Protein AF-A0A9Q0P9Z0-F1 (afdb_monomer)

Structure (mmCIF, N/CA/C/O backbone):
data_AF-A0A9Q0P9Z0-F1
#
_entry.id   AF-A0A9Q0P9Z0-F1
#
loop_
_atom_site.group_PDB
_atom_site.id
_atom_site.type_symbol
_atom_site.label_atom_id
_atom_site.label_alt_id
_atom_site.label_comp_id
_atom_site.label_asym_id
_atom_site.label_entity_id
_atom_site.label_seq_id
_atom_site.pdbx_PDB_ins_code
_atom_site.Cartn_x
_atom_site.Cartn_y
_atom_site.Cartn_z
_atom_site.occupancy
_atom_site.B_iso_or_equiv
_atom_site.auth_seq_id
_atom_site.auth_comp_id
_atom_site.auth_asym_id
_atom_site.auth_atom_id
_atom_site.pdbx_PDB_model_num
ATOM 1 N N . MET A 1 1 ? 16.610 -15.267 3.168 1.00 70.00 1 MET A N 1
ATOM 2 C CA . MET A 1 1 ? 15.357 -16.053 3.206 1.00 70.00 1 MET A CA 1
ATOM 3 C C . MET A 1 1 ? 15.612 -17.415 2.586 1.00 70.00 1 MET A C 1
ATOM 5 O O . MET A 1 1 ? 16.439 -17.470 1.680 1.00 70.00 1 MET A O 1
ATOM 9 N N . PRO A 1 2 ? 14.953 -18.483 3.061 1.00 84.12 2 PRO A N 1
ATOM 10 C CA . PRO A 1 2 ? 15.015 -19.795 2.422 1.00 84.12 2 PRO A CA 1
ATOM 11 C C . PRO A 1 2 ? 14.502 -19.726 0.971 1.00 84.12 2 PRO A C 1
ATOM 13 O O . PRO A 1 2 ? 13.556 -18.973 0.727 1.00 84.12 2 PRO A O 1
ATOM 16 N N . PRO A 1 3 ? 15.069 -20.494 0.022 1.00 81.75 3 PRO A N 1
ATOM 17 C CA . PRO A 1 3 ? 14.626 -20.494 -1.377 1.00 81.75 3 PRO A CA 1
ATOM 18 C C . PRO A 1 3 ? 13.129 -20.793 -1.549 1.00 81.75 3 PRO A C 1
ATOM 20 O O . PRO A 1 3 ? 12.453 -20.106 -2.307 1.00 81.75 3 PRO A O 1
ATOM 23 N N . GLU A 1 4 ? 12.595 -21.723 -0.751 1.00 86.06 4 GLU A N 1
ATOM 24 C CA . GLU A 1 4 ? 11.185 -22.146 -0.759 1.00 86.06 4 GLU A CA 1
ATOM 25 C C . GLU A 1 4 ? 10.189 -20.991 -0.563 1.00 86.06 4 GLU A C 1
ATOM 27 O O . GLU A 1 4 ? 9.046 -21.067 -1.016 1.00 86.06 4 GLU A O 1
ATOM 32 N N . PHE A 1 5 ? 10.607 -19.899 0.092 1.00 82.12 5 PHE A N 1
ATOM 33 C CA . PHE A 1 5 ? 9.773 -18.708 0.249 1.00 82.12 5 PHE A CA 1
ATOM 34 C C . PHE A 1 5 ? 9.379 -18.118 -1.110 1.00 82.12 5 PHE A C 1
ATOM 36 O O . PHE A 1 5 ? 8.229 -17.733 -1.304 1.00 82.12 5 PHE A O 1
ATOM 43 N N . PHE A 1 6 ? 10.314 -18.078 -2.061 1.00 79.81 6 PHE A N 1
ATOM 44 C CA . PHE A 1 6 ? 10.093 -17.490 -3.384 1.00 79.81 6 PHE A CA 1
ATOM 45 C C . PHE A 1 6 ? 9.333 -18.409 -4.346 1.00 79.81 6 PHE A C 1
ATOM 47 O O . PHE A 1 6 ? 9.039 -17.996 -5.465 1.00 79.81 6 PHE A O 1
ATOM 54 N N . GLU A 1 7 ? 8.992 -19.621 -3.911 1.00 82.94 7 GLU A N 1
ATOM 55 C CA . GLU A 1 7 ? 8.222 -20.598 -4.686 1.00 82.94 7 GLU A CA 1
ATOM 56 C C . GLU A 1 7 ? 6.814 -20.783 -4.107 1.00 82.94 7 GLU A C 1
ATOM 58 O O . GLU A 1 7 ? 5.814 -20.793 -4.829 1.00 82.94 7 GLU A O 1
ATOM 63 N N . ASN A 1 8 ? 6.717 -20.892 -2.781 1.00 88.38 8 ASN A N 1
ATOM 64 C CA . ASN A 1 8 ? 5.491 -21.329 -2.120 1.00 88.38 8 ASN A CA 1
ATOM 65 C C . ASN A 1 8 ? 4.650 -20.183 -1.554 1.00 88.38 8 ASN A C 1
ATOM 67 O O . ASN A 1 8 ? 3.446 -20.370 -1.350 1.00 88.38 8 ASN A O 1
ATOM 71 N N . ASN A 1 9 ? 5.239 -19.006 -1.314 1.00 92.81 9 ASN A N 1
ATOM 72 C CA . ASN A 1 9 ? 4.520 -17.893 -0.702 1.00 92.81 9 ASN A CA 1
ATOM 73 C C . ASN A 1 9 ? 3.426 -17.345 -1.632 1.00 92.81 9 ASN A C 1
ATOM 75 O O . ASN A 1 9 ? 3.644 -17.135 -2.822 1.00 92.81 9 ASN A O 1
ATOM 79 N N . ILE A 1 10 ? 2.252 -17.052 -1.076 1.00 94.69 10 ILE A N 1
ATOM 80 C CA . ILE A 1 10 ? 1.116 -16.482 -1.815 1.00 94.69 10 ILE A CA 1
ATOM 81 C C . ILE A 1 10 ? 1.450 -15.147 -2.510 1.00 94.69 10 ILE A C 1
ATOM 83 O O . ILE A 1 10 ? 0.868 -14.836 -3.542 1.00 94.69 10 ILE A O 1
ATOM 87 N N . ARG A 1 11 ? 2.430 -14.394 -1.992 1.00 94.62 11 ARG A N 1
ATOM 88 C CA . ARG A 1 11 ? 2.877 -13.087 -2.509 1.00 94.62 11 ARG A CA 1
ATOM 89 C C . ARG A 1 11 ? 3.722 -13.182 -3.774 1.00 94.62 11 ARG A C 1
ATOM 91 O O . ARG A 1 11 ? 4.025 -12.159 -4.372 1.00 94.62 11 ARG A O 1
ATOM 98 N N . VAL A 1 12 ? 4.156 -14.378 -4.172 1.00 92.56 12 VAL A N 1
ATOM 99 C CA . VAL A 1 12 ? 4.925 -14.583 -5.413 1.00 92.56 12 VAL A CA 1
ATOM 100 C C . VAL A 1 12 ? 4.082 -15.206 -6.529 1.00 92.56 12 VAL A C 1
ATOM 102 O O . VAL A 1 12 ? 4.619 -15.545 -7.585 1.00 92.56 12 VAL A O 1
ATOM 105 N N . LYS A 1 13 ? 2.767 -15.347 -6.306 1.00 92.00 13 LYS A N 1
ATOM 106 C CA . LYS A 1 13 ? 1.813 -16.021 -7.195 1.00 92.00 13 LYS A CA 1
ATOM 107 C C . LYS A 1 13 ? 0.818 -15.027 -7.790 1.00 92.00 13 LYS A C 1
ATOM 109 O O . LYS A 1 13 ? 0.285 -14.170 -7.092 1.00 92.00 13 LYS A O 1
ATOM 114 N N . GLN A 1 14 ? 0.568 -15.150 -9.090 1.00 90.50 14 GLN A N 1
ATOM 115 C CA . GLN A 1 14 ? -0.277 -14.217 -9.846 1.00 90.50 14 GLN A CA 1
ATOM 116 C C . GLN A 1 14 ? -1.778 -14.385 -9.578 1.00 90.50 14 GLN A C 1
ATOM 118 O O . GLN A 1 14 ? -2.543 -13.446 -9.765 1.00 90.50 14 GLN A O 1
ATOM 123 N N . ASP A 1 15 ? -2.200 -15.563 -9.139 1.00 92.19 15 ASP A N 1
ATOM 124 C CA . ASP A 1 15 ? -3.586 -15.921 -8.837 1.00 92.19 15 ASP A CA 1
ATOM 125 C C . ASP A 1 15 ? -3.948 -15.762 -7.347 1.00 92.19 15 ASP A C 1
ATOM 127 O O . ASP A 1 15 ? -5.052 -16.120 -6.941 1.00 92.19 15 ASP A O 1
ATOM 131 N N . MET A 1 16 ? -3.031 -15.223 -6.534 1.00 93.19 16 MET A N 1
ATOM 132 C CA . MET A 1 16 ? -3.215 -14.986 -5.097 1.00 93.19 16 MET A CA 1
ATOM 133 C C . MET A 1 16 ? -2.927 -13.513 -4.750 1.00 93.19 16 MET A C 1
ATOM 135 O O . MET A 1 16 ? -3.568 -12.614 -5.295 1.00 93.19 16 MET A O 1
ATOM 139 N N . ASP A 1 17 ? -1.943 -13.236 -3.888 1.00 91.50 17 ASP A N 1
ATOM 140 C CA . ASP A 1 17 ? -1.574 -11.881 -3.460 1.00 91.50 17 ASP A CA 1
ATOM 141 C C . ASP A 1 17 ? -0.636 -11.232 -4.494 1.00 91.50 17 ASP A C 1
ATOM 143 O O . ASP A 1 17 ? 0.537 -10.942 -4.246 1.00 91.50 17 ASP A O 1
ATOM 147 N N . ALA A 1 18 ? -1.169 -11.009 -5.696 1.00 92.81 18 ALA A N 1
ATOM 148 C CA . ALA A 1 18 ? -0.394 -10.709 -6.900 1.00 92.81 18 ALA A CA 1
ATOM 149 C C . ALA A 1 18 ? 0.312 -9.339 -6.913 1.00 92.81 18 ALA A C 1
ATOM 151 O O . ALA A 1 18 ? 1.118 -9.062 -7.804 1.00 92.81 18 ALA A O 1
ATOM 152 N N . LEU A 1 19 ? 0.033 -8.464 -5.940 1.00 95.12 19 LEU A N 1
ATOM 153 C CA . LEU A 1 19 ? 0.760 -7.198 -5.784 1.00 95.12 19 LEU A CA 1
ATOM 154 C C . LEU A 1 19 ? 2.190 -7.399 -5.254 1.00 95.12 19 LEU A C 1
ATOM 156 O O . LEU A 1 19 ? 2.991 -6.463 -5.307 1.00 95.12 19 LEU A O 1
ATOM 160 N N . GLY A 1 20 ? 2.525 -8.595 -4.761 1.00 94.88 20 GLY A N 1
ATOM 161 C CA . GLY A 1 20 ? 3.858 -8.925 -4.271 1.00 94.88 20 GLY A CA 1
ATOM 162 C C . GLY A 1 20 ? 4.356 -7.944 -3.216 1.00 94.88 20 GLY A C 1
ATOM 163 O O . GLY A 1 20 ? 3.616 -7.548 -2.314 1.00 94.88 20 GLY A O 1
ATOM 164 N N . VAL A 1 21 ? 5.612 -7.510 -3.345 1.00 95.56 21 VAL A N 1
ATOM 165 C CA . VAL A 1 21 ? 6.240 -6.596 -2.376 1.00 95.56 21 VAL A CA 1
ATOM 166 C C . VAL A 1 21 ? 5.485 -5.274 -2.225 1.00 95.56 21 VAL A C 1
ATOM 168 O O . VAL A 1 21 ? 5.540 -4.657 -1.165 1.00 95.56 21 VAL A O 1
ATOM 171 N N . LEU A 1 22 ? 4.781 -4.832 -3.271 1.00 95.69 22 LEU A N 1
ATOM 172 C CA . LEU A 1 22 ? 4.093 -3.549 -3.283 1.00 95.69 22 LEU A CA 1
ATOM 173 C C . LEU A 1 22 ? 2.848 -3.570 -2.386 1.00 95.69 22 LEU A C 1
ATOM 175 O O . LEU A 1 22 ? 2.623 -2.618 -1.643 1.00 95.69 22 LEU A O 1
ATOM 179 N N . GLY A 1 23 ? 2.076 -4.658 -2.433 1.00 94.88 23 GLY A N 1
ATOM 180 C CA . GLY A 1 23 ? 0.894 -4.845 -1.587 1.00 94.88 23 GLY A CA 1
ATOM 181 C C . GLY A 1 23 ? 1.222 -5.280 -0.158 1.00 94.88 23 GLY A C 1
ATOM 182 O O . GLY A 1 23 ? 0.437 -5.017 0.743 1.00 94.88 23 GLY A O 1
ATOM 183 N N . ASP A 1 24 ? 2.378 -5.911 0.054 1.00 94.69 24 ASP A N 1
ATOM 184 C CA . ASP A 1 24 ? 2.799 -6.399 1.369 1.00 94.69 24 ASP A CA 1
ATOM 185 C C . ASP A 1 24 ? 3.617 -5.346 2.134 1.00 94.69 24 ASP A C 1
ATOM 187 O O . ASP A 1 24 ? 3.116 -4.708 3.053 1.00 94.69 24 ASP A O 1
ATOM 191 N N . LEU A 1 25 ? 4.867 -5.097 1.730 1.00 96.38 25 LEU A N 1
ATOM 192 C CA . LEU A 1 25 ? 5.754 -4.147 2.415 1.00 96.38 25 LEU A CA 1
ATOM 193 C C . LEU A 1 25 ? 5.508 -2.700 1.974 1.00 96.38 25 LEU A C 1
ATOM 195 O O . LEU A 1 25 ? 5.509 -1.782 2.797 1.00 96.38 25 LEU A O 1
ATOM 199 N N . GLY A 1 26 ? 5.269 -2.493 0.677 1.00 97.00 26 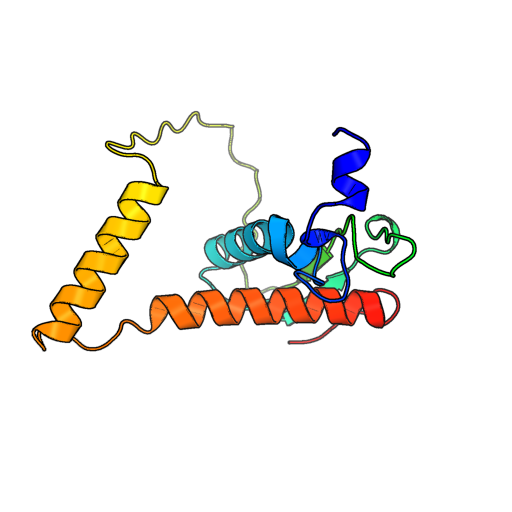GLY A N 1
ATOM 200 C CA . GLY A 1 26 ? 5.033 -1.174 0.095 1.00 97.00 26 GLY A CA 1
ATOM 201 C C . GLY A 1 26 ? 3.820 -0.470 0.701 1.00 97.00 26 GLY A C 1
ATOM 202 O O . GLY A 1 26 ? 3.874 0.739 0.917 1.00 97.00 26 GLY A O 1
ATOM 203 N N . TRP A 1 27 ? 2.780 -1.223 1.069 1.00 98.12 27 TRP A N 1
ATOM 204 C CA . TRP A 1 27 ? 1.590 -0.707 1.747 1.00 98.12 27 TRP A CA 1
ATOM 205 C C . TRP A 1 27 ? 1.929 0.063 3.027 1.00 98.12 27 TRP A C 1
ATOM 207 O O . TRP A 1 27 ? 1.428 1.168 3.242 1.00 98.12 27 TRP A O 1
ATOM 217 N N . TYR A 1 28 ? 2.828 -0.476 3.856 1.00 97.62 28 TYR A N 1
ATOM 218 C CA . TYR A 1 28 ? 3.262 0.174 5.094 1.00 97.62 28 TYR A CA 1
ATOM 219 C C . TYR A 1 28 ? 4.139 1.396 4.826 1.00 97.62 28 TYR A C 1
ATOM 221 O O . TYR A 1 28 ? 3.959 2.424 5.477 1.00 97.62 28 TYR A O 1
ATOM 229 N N . CYS A 1 29 ? 5.049 1.323 3.848 1.00 97.44 29 CYS A N 1
ATOM 230 C CA . CYS A 1 29 ? 5.864 2.473 3.450 1.00 97.44 29 CYS A CA 1
ATOM 231 C C . CYS A 1 29 ? 4.986 3.637 2.965 1.00 97.44 29 CYS A C 1
ATOM 233 O O . CYS A 1 29 ? 5.157 4.769 3.414 1.00 97.44 29 CYS A O 1
ATOM 235 N N . VAL A 1 30 ? 4.014 3.354 2.094 1.00 98.06 30 VAL A N 1
ATOM 236 C CA . VAL A 1 30 ? 3.044 4.342 1.604 1.00 98.06 30 VAL A CA 1
ATOM 237 C C . VAL A 1 30 ? 2.193 4.876 2.754 1.00 98.06 30 VAL A C 1
ATOM 239 O O . VAL A 1 30 ? 2.054 6.089 2.891 1.00 98.06 30 VAL A O 1
ATOM 242 N N . GLY A 1 31 ? 1.673 3.997 3.615 1.00 97.69 31 GLY A N 1
ATOM 243 C CA . GLY A 1 31 ? 0.878 4.386 4.778 1.00 97.69 31 GLY A CA 1
ATOM 244 C C . GLY A 1 31 ? 1.630 5.318 5.731 1.00 97.69 31 GLY A C 1
ATOM 245 O O . GLY A 1 31 ? 1.064 6.310 6.183 1.00 97.69 31 GLY A O 1
ATOM 246 N N . ALA A 1 32 ? 2.915 5.058 5.987 1.00 96.31 32 ALA A N 1
ATOM 247 C CA . ALA A 1 32 ? 3.759 5.912 6.822 1.00 96.31 32 ALA A CA 1
ATOM 248 C C . ALA A 1 32 ? 4.014 7.289 6.186 1.00 96.31 32 ALA A C 1
ATOM 250 O O . ALA A 1 32 ? 3.946 8.304 6.881 1.00 96.31 32 ALA A O 1
ATOM 251 N N . VAL A 1 33 ? 4.260 7.345 4.870 1.00 95.19 33 VAL A N 1
ATOM 252 C CA . VAL A 1 33 ? 4.412 8.619 4.144 1.00 95.19 33 VAL A CA 1
ATOM 253 C C . VAL A 1 33 ? 3.116 9.424 4.181 1.00 95.19 33 VAL A C 1
ATOM 255 O O . VAL A 1 33 ? 3.153 10.613 4.491 1.00 95.19 33 VAL A O 1
ATOM 258 N N . LEU A 1 34 ? 1.973 8.785 3.919 1.00 95.94 34 LEU A N 1
ATOM 259 C CA . LEU A 1 34 ? 0.666 9.434 4.006 1.00 95.94 34 LEU A CA 1
ATOM 260 C C . LEU A 1 34 ? 0.400 9.931 5.428 1.00 95.94 34 LEU A C 1
ATOM 262 O O . LEU A 1 34 ? 0.011 11.079 5.594 1.00 95.94 34 LEU A O 1
ATOM 266 N N . TRP A 1 35 ? 0.674 9.129 6.459 1.00 95.69 35 TRP A N 1
ATOM 267 C CA . TRP A 1 35 ? 0.544 9.559 7.853 1.00 95.69 35 TRP A CA 1
ATOM 268 C C . TRP A 1 35 ? 1.390 10.805 8.157 1.00 95.69 35 TRP A C 1
ATOM 270 O O . TRP A 1 35 ? 0.871 11.769 8.717 1.00 95.69 35 TRP A O 1
ATOM 280 N N . ALA A 1 36 ? 2.651 10.838 7.712 1.00 92.25 36 ALA A N 1
ATOM 281 C CA . ALA A 1 36 ? 3.535 11.997 7.869 1.00 92.25 36 ALA A CA 1
ATOM 282 C C . ALA A 1 36 ? 3.064 13.240 7.084 1.00 92.25 36 ALA A C 1
ATOM 284 O O . ALA A 1 36 ? 3.427 14.366 7.423 1.00 92.25 36 ALA A O 1
ATOM 285 N N . LYS A 1 37 ? 2.247 13.043 6.045 1.00 92.31 37 LYS A N 1
ATOM 286 C CA . LYS A 1 37 ? 1.638 14.086 5.209 1.00 92.31 37 LYS A CA 1
ATOM 287 C C . LYS A 1 37 ? 0.158 14.315 5.529 1.00 92.31 37 LYS A C 1
ATOM 289 O O . LYS A 1 37 ? -0.597 14.723 4.658 1.00 92.31 37 LYS A O 1
ATOM 294 N N . ASN A 1 38 ? -0.284 14.046 6.762 1.00 92.94 38 ASN A N 1
ATOM 295 C CA . ASN A 1 38 ? -1.679 14.239 7.192 1.00 92.94 38 ASN A CA 1
ATOM 296 C C . ASN A 1 38 ? -2.725 13.552 6.288 1.00 92.94 38 ASN A C 1
ATOM 298 O O . ASN A 1 38 ? -3.864 13.999 6.176 1.00 92.94 38 ASN A O 1
ATOM 302 N N . TYR A 1 39 ? -2.352 12.438 5.661 1.00 95.31 39 TYR A N 1
ATOM 303 C CA . TYR A 1 39 ? -3.140 11.698 4.678 1.00 95.31 39 TYR A CA 1
ATOM 304 C C . TYR A 1 39 ? -3.562 12.533 3.456 1.00 95.31 39 TYR A C 1
ATOM 306 O O . TYR A 1 39 ? -4.604 12.263 2.849 1.00 95.31 39 TYR A O 1
ATOM 314 N N . GLU A 1 40 ? -2.773 13.539 3.083 1.00 94.69 40 GLU A N 1
ATOM 315 C CA . GLU A 1 40 ? -2.850 14.193 1.776 1.00 94.69 40 GLU A CA 1
ATOM 316 C C . GLU A 1 40 ? -2.247 13.265 0.710 1.00 94.69 40 GLU A C 1
ATOM 318 O O . GLU A 1 40 ? -1.276 12.556 0.973 1.00 94.69 40 GLU A O 1
ATOM 323 N N . LEU A 1 41 ? -2.848 13.220 -0.482 1.00 96.75 41 LEU A N 1
ATOM 324 C CA . LEU A 1 41 ? -2.317 12.424 -1.592 1.00 96.75 41 LEU A 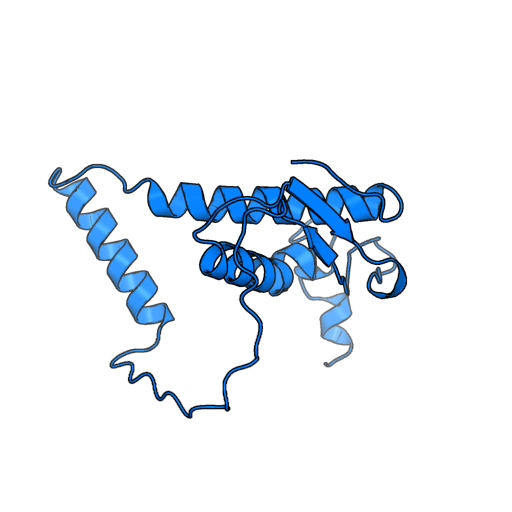CA 1
ATOM 325 C C . LEU A 1 41 ? -1.164 13.175 -2.275 1.00 96.75 41 LEU A C 1
ATOM 327 O O . LEU A 1 41 ? -1.228 14.400 -2.376 1.00 96.75 41 LEU A O 1
ATOM 331 N N . PRO A 1 42 ? -0.137 12.468 -2.782 1.00 96.44 42 PRO A N 1
ATOM 332 C CA . PRO A 1 42 ? 0.850 13.088 -3.656 1.00 96.44 42 PRO A CA 1
ATOM 333 C C . PRO A 1 42 ? 0.197 13.501 -4.978 1.00 96.44 42 PRO A C 1
ATOM 335 O O . PRO A 1 42 ? -0.755 12.870 -5.425 1.00 96.44 42 PRO A O 1
ATOM 338 N N . ASN A 1 43 ? 0.747 14.512 -5.644 1.00 95.44 43 ASN A N 1
ATOM 339 C CA . ASN A 1 43 ? 0.301 14.926 -6.974 1.00 95.44 43 ASN A CA 1
ATOM 340 C C . ASN A 1 43 ? 0.819 13.975 -8.061 1.00 95.44 43 ASN A C 1
ATOM 342 O O . ASN A 1 43 ? 0.140 13.709 -9.052 1.00 95.44 43 ASN A O 1
ATOM 346 N N . VAL A 1 44 ? 2.056 13.489 -7.895 1.00 96.88 44 VAL A N 1
ATOM 347 C CA . VAL A 1 44 ? 2.745 12.671 -8.900 1.00 96.88 44 VAL A CA 1
ATOM 348 C C . VAL A 1 44 ? 3.516 11.542 -8.239 1.00 96.88 44 VAL A C 1
ATOM 350 O O . VAL A 1 44 ? 4.297 11.760 -7.314 1.00 96.88 44 VAL A O 1
ATOM 353 N N . VAL A 1 45 ? 3.363 10.335 -8.769 1.00 97.94 45 VAL A N 1
ATOM 354 C CA . VAL A 1 45 ? 4.055 9.131 -8.310 1.00 97.94 45 VAL A CA 1
ATOM 355 C C . VAL A 1 45 ? 4.858 8.528 -9.457 1.00 97.94 45 VAL A C 1
ATOM 357 O O . VAL A 1 45 ? 4.366 8.439 -10.580 1.00 97.94 45 VAL A O 1
ATOM 360 N N . SER A 1 46 ? 6.085 8.080 -9.197 1.00 97.81 46 SER A N 1
ATOM 361 C CA . SER A 1 46 ? 6.868 7.315 -10.175 1.00 97.81 46 SER A CA 1
ATOM 362 C C . SER A 1 46 ? 7.673 6.204 -9.513 1.00 97.81 46 SER A C 1
ATOM 364 O O . SER A 1 46 ? 8.364 6.437 -8.521 1.00 97.81 46 SER A O 1
ATOM 366 N N . ALA A 1 47 ? 7.631 5.001 -10.080 1.00 98.00 47 ALA A N 1
ATOM 367 C CA . ALA A 1 47 ? 8.583 3.951 -9.744 1.00 98.00 47 ALA A CA 1
ATOM 368 C C . ALA A 1 47 ? 9.977 4.311 -10.281 1.00 98.00 47 ALA A C 1
ATOM 370 O O . ALA A 1 47 ? 10.113 5.070 -11.239 1.00 98.00 47 ALA A O 1
ATOM 371 N N . LEU A 1 48 ? 11.024 3.778 -9.657 1.00 96.69 48 LEU A N 1
ATOM 372 C CA . LEU A 1 48 ? 12.404 3.966 -10.091 1.00 96.69 48 LEU A CA 1
ATOM 373 C C . LEU A 1 48 ? 12.887 2.703 -10.814 1.00 96.69 48 LEU A C 1
ATOM 375 O O . LEU A 1 48 ? 12.900 1.643 -10.183 1.00 96.69 48 LEU A O 1
ATOM 379 N N . PRO A 1 49 ? 13.350 2.792 -12.078 1.00 93.25 49 PRO A N 1
ATOM 380 C CA . PRO A 1 49 ? 13.742 1.620 -12.864 1.00 93.25 49 PRO A CA 1
ATOM 381 C C . PRO A 1 49 ? 14.747 0.704 -12.157 1.00 93.25 49 PRO A C 1
ATOM 383 O O . PRO A 1 49 ? 14.576 -0.509 -12.141 1.00 93.25 49 PRO A O 1
ATOM 386 N N . ALA A 1 50 ? 15.759 1.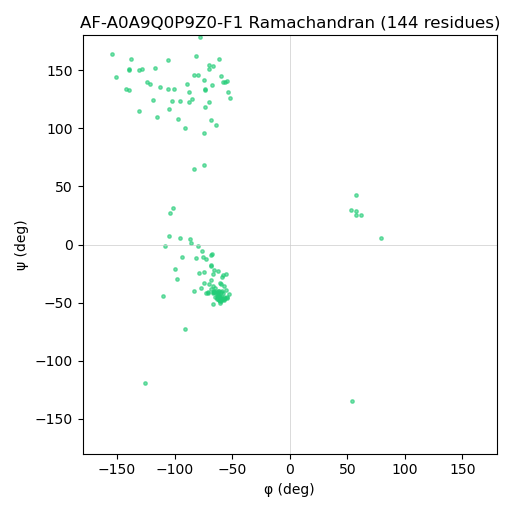286 -11.505 1.00 90.88 50 ALA A N 1
ATOM 387 C CA . ALA A 1 50 ? 16.798 0.535 -10.798 1.00 90.88 50 ALA A CA 1
ATOM 388 C C . ALA A 1 50 ? 16.291 -0.197 -9.539 1.00 90.88 50 ALA A C 1
ATOM 390 O O . ALA A 1 50 ? 16.967 -1.091 -9.041 1.00 90.88 50 ALA A O 1
ATOM 391 N N . GLY A 1 51 ? 15.124 0.186 -9.011 1.00 90.62 51 GLY A N 1
ATOM 392 C CA . GLY A 1 51 ? 14.532 -0.415 -7.816 1.00 90.62 51 GLY A CA 1
ATOM 393 C C . GLY A 1 51 ? 13.550 -1.549 -8.108 1.00 90.62 51 GLY A C 1
ATOM 394 O O . GLY A 1 51 ? 13.138 -2.236 -7.171 1.00 90.62 51 GLY A O 1
ATOM 395 N N . VAL A 1 52 ? 13.151 -1.750 -9.369 1.00 96.06 52 VAL A N 1
ATOM 396 C CA . VAL A 1 52 ? 12.120 -2.725 -9.744 1.00 96.06 52 VAL A CA 1
ATOM 397 C C . VAL A 1 52 ? 12.746 -4.048 -10.171 1.00 96.06 52 VAL A C 1
ATOM 399 O O . VAL A 1 52 ? 13.493 -4.112 -11.142 1.00 96.06 52 VAL A O 1
ATOM 402 N N . THR A 1 53 ? 12.357 -5.131 -9.501 1.00 95.94 53 THR A N 1
ATOM 403 C CA . THR A 1 53 ? 12.656 -6.502 -9.942 1.00 95.94 53 THR A CA 1
ATOM 404 C C . THR A 1 53 ? 11.385 -7.337 -9.989 1.00 95.94 53 THR A C 1
ATOM 406 O O . THR A 1 53 ? 10.435 -7.086 -9.242 1.00 95.94 53 THR A O 1
ATOM 409 N N . ARG A 1 54 ? 11.352 -8.328 -10.886 1.00 95.00 54 ARG A N 1
ATOM 410 C CA . ARG A 1 54 ? 10.212 -9.232 -11.066 1.00 95.00 54 ARG A CA 1
ATOM 411 C C . ARG A 1 54 ? 10.667 -10.689 -11.084 1.00 95.00 54 ARG A C 1
ATOM 413 O O . ARG A 1 54 ? 11.780 -10.977 -11.520 1.00 95.00 54 ARG A O 1
ATOM 420 N N . ASN A 1 55 ? 9.806 -11.599 -10.636 1.00 93.19 55 ASN A N 1
ATOM 421 C CA . ASN A 1 55 ? 9.994 -13.029 -10.886 1.00 93.19 55 ASN A CA 1
ATOM 422 C C . ASN A 1 55 ? 9.576 -13.403 -12.324 1.00 93.19 55 ASN A C 1
ATOM 424 O O . ASN A 1 55 ? 9.095 -12.563 -13.088 1.00 93.19 55 ASN A O 1
ATOM 428 N N . SER A 1 56 ? 9.730 -14.677 -12.694 1.00 92.25 56 SER A N 1
ATOM 429 C CA . SER A 1 56 ? 9.344 -15.197 -14.016 1.00 92.25 56 SER A CA 1
ATOM 430 C C . SER A 1 56 ? 7.842 -15.096 -14.316 1.00 92.25 56 SER A C 1
ATOM 432 O O . SER A 1 56 ? 7.465 -15.050 -15.483 1.00 92.25 56 SER A O 1
ATOM 434 N N . ALA A 1 57 ? 6.992 -15.013 -13.288 1.00 91.56 57 ALA A N 1
ATOM 435 C CA . ALA A 1 57 ? 5.551 -14.780 -13.408 1.00 91.56 57 ALA A CA 1
ATOM 436 C C . ALA A 1 57 ? 5.184 -13.281 -13.477 1.00 91.56 57 ALA A C 1
ATOM 438 O O . ALA A 1 57 ? 4.011 -12.921 -13.462 1.00 91.56 57 ALA A O 1
ATOM 439 N N . GLY A 1 58 ? 6.174 -12.382 -13.524 1.00 93.06 58 GLY A N 1
ATOM 440 C CA . GLY A 1 58 ? 5.962 -10.937 -13.599 1.00 93.06 58 GLY A CA 1
ATOM 441 C C . GLY A 1 58 ? 5.607 -10.263 -12.268 1.00 93.06 58 GLY A C 1
ATOM 442 O O . GLY A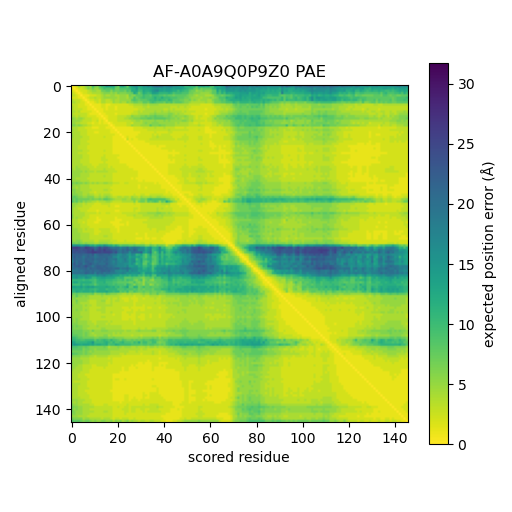 1 58 ? 5.358 -9.054 -12.261 1.00 93.06 58 GLY A O 1
ATOM 443 N N . ILE A 1 59 ? 5.622 -10.990 -11.147 1.00 95.62 59 ILE A N 1
ATOM 444 C CA . ILE A 1 59 ? 5.333 -10.455 -9.809 1.00 95.62 59 ILE A CA 1
ATOM 445 C C . ILE A 1 59 ? 6.495 -9.607 -9.313 1.00 95.62 59 ILE A C 1
ATOM 447 O O . ILE A 1 59 ? 7.649 -10.025 -9.391 1.00 95.62 59 ILE A O 1
ATOM 451 N N . VAL A 1 60 ? 6.185 -8.421 -8.789 1.00 95.50 60 VAL A N 1
ATOM 452 C CA . VAL A 1 60 ? 7.179 -7.457 -8.306 1.00 95.50 60 VAL A CA 1
ATOM 453 C C . VAL A 1 60 ? 7.771 -7.939 -6.977 1.00 95.50 60 VAL A C 1
ATOM 455 O O . VAL A 1 60 ? 7.055 -8.084 -5.984 1.00 95.50 60 VAL A O 1
ATOM 458 N N . LEU A 1 61 ? 9.086 -8.176 -6.959 1.00 94.75 61 LEU A N 1
ATOM 459 C CA . LEU A 1 61 ? 9.838 -8.647 -5.787 1.00 94.75 61 LEU A CA 1
ATOM 460 C C . LEU A 1 61 ? 10.540 -7.510 -5.036 1.00 94.75 61 LEU A C 1
ATOM 462 O O . LEU A 1 61 ? 10.715 -7.585 -3.822 1.00 94.75 61 LEU A O 1
ATOM 466 N N . SER A 1 62 ? 10.919 -6.444 -5.741 1.00 96.00 62 SER A N 1
ATOM 467 C CA . SER A 1 62 ? 11.429 -5.199 -5.161 1.00 96.00 62 SER A CA 1
ATOM 468 C C . SER A 1 62 ? 10.867 -4.005 -5.923 1.00 96.00 62 SER A C 1
ATOM 470 O O . SER A 1 62 ? 10.597 -4.107 -7.120 1.00 96.00 62 SER A O 1
ATOM 472 N N . CYS A 1 63 ? 10.698 -2.875 -5.240 1.00 96.44 63 CYS A N 1
ATOM 473 C CA . CYS A 1 63 ? 10.337 -1.603 -5.855 1.00 96.44 63 CYS A CA 1
ATOM 474 C C . CYS A 1 63 ? 10.897 -0.447 -5.021 1.00 96.44 63 CYS A C 1
ATOM 476 O O . CYS A 1 63 ? 10.894 -0.494 -3.791 1.00 96.44 63 CYS A O 1
ATOM 478 N N . THR A 1 64 ? 11.315 0.624 -5.687 1.00 97.62 64 THR A N 1
ATOM 479 C CA . THR A 1 64 ? 11.523 1.942 -5.075 1.00 97.62 64 THR A CA 1
ATOM 480 C C . THR A 1 64 ? 10.676 2.942 -5.847 1.00 97.62 64 THR A C 1
ATOM 482 O O . THR A 1 64 ? 10.586 2.837 -7.068 1.00 97.62 64 THR A O 1
ATOM 485 N N . ALA A 1 65 ? 10.033 3.882 -5.160 1.00 97.38 65 ALA A N 1
ATOM 486 C CA . ALA A 1 65 ? 9.170 4.878 -5.786 1.00 97.38 65 ALA A CA 1
ATOM 487 C C . ALA A 1 65 ? 9.358 6.257 -5.147 1.00 97.38 65 ALA A C 1
ATOM 489 O O . ALA A 1 65 ? 9.674 6.362 -3.962 1.00 97.38 65 ALA A O 1
ATOM 490 N N . CYS A 1 66 ? 9.125 7.301 -5.939 1.00 96.31 66 CYS A N 1
ATOM 491 C CA . CYS A 1 66 ? 9.065 8.688 -5.499 1.00 96.31 66 CYS A CA 1
ATOM 492 C C . CYS A 1 66 ? 7.610 9.159 -5.481 1.00 96.31 66 CYS A C 1
ATOM 494 O O . CYS A 1 66 ? 6.867 8.929 -6.437 1.00 96.31 66 CYS A O 1
ATOM 496 N N . LEU A 1 67 ? 7.221 9.831 -4.398 1.00 96.12 67 LEU A N 1
ATOM 497 C CA . LEU A 1 67 ? 5.917 10.467 -4.218 1.00 96.12 67 LEU 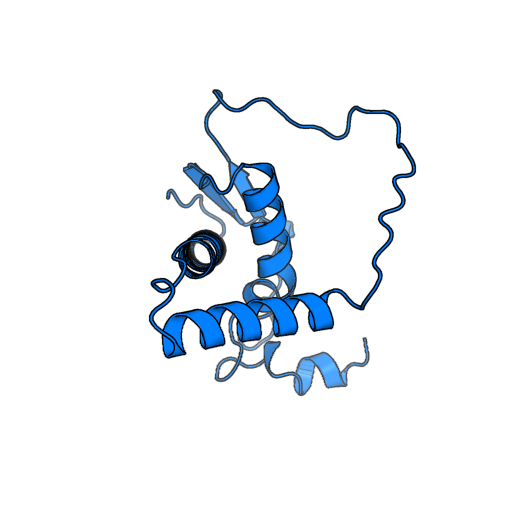A CA 1
ATOM 498 C C . LEU A 1 67 ? 6.170 11.972 -4.113 1.00 96.12 67 LEU A C 1
ATOM 500 O O . LEU A 1 67 ? 6.759 12.433 -3.135 1.00 96.12 67 LEU A O 1
ATOM 504 N N . ASN A 1 68 ? 5.764 12.723 -5.130 1.00 93.56 68 ASN A N 1
ATOM 505 C CA . ASN A 1 68 ? 5.979 14.162 -5.214 1.00 93.56 68 ASN A CA 1
ATOM 506 C C . ASN A 1 68 ? 4.705 14.903 -4.814 1.00 93.56 68 ASN A C 1
ATOM 508 O O . ASN A 1 68 ? 3.614 14.574 -5.282 1.00 93.56 68 ASN A O 1
ATOM 512 N N . TYR A 1 69 ? 4.883 15.916 -3.974 1.00 91.31 69 TYR A N 1
ATOM 513 C CA . TYR A 1 69 ? 3.849 16.845 -3.541 1.00 91.31 69 TYR A CA 1
ATOM 514 C C . TYR A 1 69 ? 4.234 18.255 -4.014 1.00 91.31 69 TYR A C 1
ATOM 516 O O . TYR A 1 69 ? 5.428 18.537 -4.155 1.00 91.31 69 TYR A O 1
ATOM 524 N N . ASP A 1 70 ? 3.260 19.132 -4.249 1.00 83.00 70 ASP A N 1
ATOM 525 C CA . ASP A 1 70 ? 3.510 20.514 -4.678 1.00 83.00 70 ASP A CA 1
ATOM 526 C C . ASP A 1 70 ? 4.322 21.330 -3.643 1.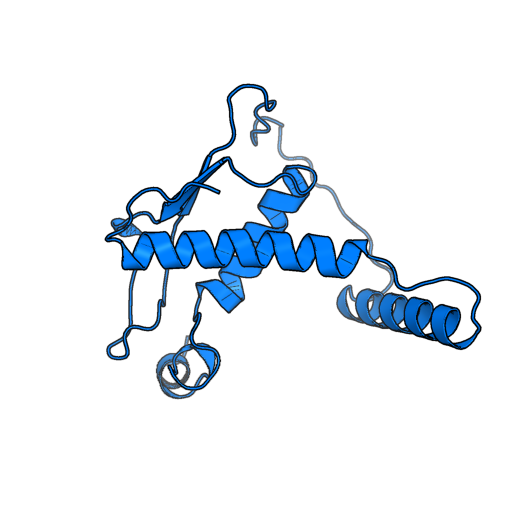00 83.00 70 ASP A C 1
ATOM 528 O O . ASP A 1 70 ? 4.433 20.985 -2.466 1.00 83.00 70 ASP A O 1
ATOM 532 N N . GLN A 1 71 ? 4.952 22.429 -4.073 1.00 63.94 71 GLN A N 1
ATOM 533 C CA . GLN A 1 71 ? 5.958 23.138 -3.261 1.00 63.94 71 GLN A CA 1
ATOM 534 C C . GLN A 1 71 ? 5.430 23.830 -1.989 1.00 63.94 71 GLN A C 1
ATOM 536 O O . GLN A 1 71 ? 6.238 24.270 -1.173 1.00 63.94 71 GLN A O 1
ATOM 541 N N . ASP A 1 72 ? 4.115 23.890 -1.774 1.00 62.22 72 ASP A N 1
ATOM 542 C CA . ASP A 1 72 ? 3.531 24.497 -0.570 1.00 62.22 72 ASP A CA 1
ATOM 543 C C . ASP A 1 72 ? 3.637 23.610 0.684 1.00 62.22 72 ASP A C 1
ATOM 545 O O . ASP A 1 72 ? 3.325 24.046 1.797 1.00 62.22 72 ASP A O 1
ATOM 549 N N . HIS A 1 73 ? 4.125 22.373 0.557 1.00 61.88 73 HIS A N 1
ATOM 550 C CA . HIS A 1 73 ? 4.332 21.517 1.720 1.00 61.88 73 HIS A CA 1
ATOM 551 C C . HIS A 1 73 ? 5.690 21.785 2.376 1.00 61.88 73 HIS A C 1
ATOM 553 O O . HIS A 1 73 ? 6.746 21.643 1.761 1.00 61.88 73 HIS A O 1
ATOM 559 N N . LYS A 1 74 ? 5.675 22.078 3.684 1.00 63.69 74 LYS A N 1
ATOM 560 C CA . LYS A 1 74 ? 6.896 22.147 4.500 1.00 63.69 74 LYS A CA 1
ATOM 561 C C . LYS A 1 74 ? 7.718 20.864 4.332 1.00 63.69 74 LYS A C 1
ATOM 563 O O . LYS A 1 74 ? 7.220 19.755 4.554 1.00 63.69 74 LYS A O 1
ATOM 568 N N . THR A 1 75 ? 8.990 21.022 3.977 1.00 63.75 75 THR A N 1
ATOM 569 C CA . THR A 1 75 ? 9.951 19.920 3.942 1.00 63.75 75 THR A CA 1
ATOM 570 C C . THR A 1 75 ? 10.222 19.447 5.365 1.00 63.75 75 THR A C 1
ATOM 572 O O . THR A 1 75 ? 10.903 20.113 6.140 1.00 63.75 75 THR A O 1
ATOM 575 N N . THR A 1 76 ? 9.692 18.281 5.713 1.00 63.34 76 THR A N 1
ATOM 576 C CA . THR A 1 76 ? 10.065 17.539 6.918 1.00 63.34 76 THR A CA 1
ATOM 577 C C . THR A 1 76 ? 11.194 16.586 6.545 1.00 63.34 76 THR A C 1
ATOM 579 O O . THR A 1 76 ? 10.960 15.560 5.909 1.00 63.34 76 THR A O 1
ATOM 582 N N . GLY A 1 77 ? 12.426 16.967 6.873 1.00 65.50 77 GLY A N 1
ATOM 583 C CA . GLY A 1 77 ? 13.610 16.122 6.726 1.00 65.50 77 GLY A CA 1
ATOM 584 C C . GLY A 1 77 ? 14.086 15.605 8.080 1.00 65.50 77 GLY A C 1
ATOM 585 O O . GLY A 1 77 ? 13.802 16.210 9.116 1.00 65.50 77 GLY A O 1
ATOM 586 N N . TRP A 1 78 ? 14.850 14.516 8.070 1.00 64.12 78 TRP A N 1
ATOM 587 C CA . TRP A 1 78 ? 15.578 14.030 9.244 1.00 64.12 78 TRP A CA 1
ATOM 588 C C . TRP A 1 78 ? 16.795 14.927 9.507 1.00 64.12 78 TRP A C 1
ATOM 590 O O . TRP A 1 78 ? 17.932 14.533 9.280 1.00 64.12 78 TRP A O 1
ATOM 600 N N . ASN A 1 79 ? 16.535 16.170 9.917 1.00 64.69 79 ASN A N 1
ATOM 601 C CA . ASN A 1 79 ? 17.562 17.176 10.207 1.00 64.69 79 ASN A CA 1
ATOM 602 C C . ASN A 1 79 ? 17.690 17.467 11.713 1.00 64.69 79 ASN A C 1
ATOM 604 O O . ASN A 1 79 ? 18.503 18.300 12.101 1.00 64.69 79 ASN A O 1
ATOM 608 N N . ALA A 1 80 ? 16.870 16.825 12.549 1.00 69.75 80 ALA A N 1
ATOM 609 C CA . ALA A 1 80 ? 16.976 16.908 14.001 1.00 69.75 80 ALA A CA 1
ATOM 610 C C . ALA A 1 80 ? 18.023 15.909 14.508 1.00 69.75 80 ALA A C 1
ATOM 612 O O . ALA A 1 80 ? 18.168 14.823 13.940 1.00 69.75 80 ALA A O 1
ATOM 613 N N . GLU A 1 81 ? 18.739 16.265 15.577 1.00 78.25 81 GLU A N 1
ATOM 614 C CA . GLU A 1 81 ? 19.588 15.308 16.285 1.00 78.25 81 GLU A CA 1
ATOM 615 C C . GLU A 1 81 ? 18.749 14.105 16.730 1.00 78.25 81 GLU A C 1
ATOM 617 O O . GLU A 1 81 ? 17.593 14.246 17.133 1.00 78.25 81 GLU A O 1
ATOM 622 N N . THR A 1 82 ? 19.311 12.903 16.609 1.00 75.50 82 THR A N 1
ATOM 623 C CA . THR A 1 82 ? 18.600 11.667 16.938 1.00 75.50 82 THR A CA 1
ATOM 624 C C . THR A 1 82 ? 18.260 11.636 18.427 1.00 75.50 82 THR A C 1
ATOM 626 O O . THR A 1 82 ? 19.108 11.323 19.262 1.00 75.50 82 THR A O 1
ATOM 629 N N . GLU A 1 83 ? 17.003 11.904 18.765 1.00 83.50 83 GLU A N 1
ATOM 630 C CA . GLU A 1 83 ? 16.488 11.730 20.118 1.00 83.50 83 GLU A CA 1
ATOM 631 C C . GLU A 1 83 ? 15.975 10.300 20.313 1.00 83.50 83 GLU A C 1
ATOM 633 O O . GLU A 1 83 ? 15.197 9.768 19.516 1.00 83.50 83 GLU A O 1
ATOM 638 N N . LYS A 1 84 ? 16.395 9.653 21.407 1.00 86.62 84 LYS A N 1
ATOM 639 C CA . LYS A 1 84 ? 15.839 8.356 21.796 1.00 86.62 84 LYS A CA 1
ATOM 640 C C . LYS A 1 84 ? 14.446 8.568 22.384 1.00 86.62 84 LYS A C 1
ATOM 642 O O . LYS A 1 84 ? 14.304 8.817 23.579 1.00 86.62 84 LYS A O 1
ATOM 647 N N . VAL A 1 85 ? 13.424 8.402 21.555 1.00 86.62 85 VAL A N 1
ATOM 648 C CA . VAL A 1 85 ? 12.031 8.347 22.007 1.00 86.62 85 VAL A CA 1
ATOM 649 C C . VAL A 1 85 ? 11.688 6.906 22.381 1.00 86.62 85 VAL A C 1
ATOM 651 O O . VAL A 1 85 ? 11.828 5.993 21.568 1.00 86.62 85 VAL A O 1
ATOM 654 N N . VAL A 1 86 ? 11.247 6.689 23.621 1.00 88.44 86 VAL A N 1
ATOM 655 C CA . VAL A 1 86 ? 10.703 5.401 24.071 1.00 88.44 86 VAL A CA 1
ATOM 656 C C . VAL A 1 86 ? 9.193 5.544 24.160 1.00 88.44 86 VAL A C 1
ATOM 658 O O . VAL A 1 86 ? 8.691 6.340 24.949 1.00 88.44 86 VAL A O 1
ATOM 661 N N . VAL A 1 87 ? 8.478 4.779 23.340 1.00 86.12 87 VAL A N 1
ATOM 662 C CA . VAL A 1 87 ? 7.017 4.691 23.392 1.00 86.12 87 VAL A CA 1
ATOM 663 C C . VAL A 1 87 ? 6.668 3.453 24.207 1.00 86.12 87 VAL A C 1
ATOM 665 O O . VAL A 1 87 ? 6.892 2.333 23.752 1.00 86.12 87 VAL A O 1
ATOM 668 N N . ASP A 1 88 ? 6.174 3.659 25.427 1.00 89.19 88 ASP A N 1
ATOM 669 C CA . ASP A 1 88 ? 5.667 2.567 26.257 1.00 89.19 88 ASP A CA 1
ATOM 670 C C . ASP A 1 88 ? 4.315 2.090 25.719 1.00 89.19 88 ASP A C 1
ATOM 672 O O . ASP A 1 88 ? 3.447 2.905 25.394 1.00 89.19 88 ASP A O 1
ATOM 676 N N . ASN A 1 89 ? 4.139 0.774 25.610 1.00 87.25 89 ASN A N 1
ATOM 677 C CA . ASN A 1 89 ? 2.897 0.185 25.133 1.00 87.25 89 ASN A CA 1
ATOM 678 C C . ASN A 1 89 ? 2.451 -0.918 26.092 1.00 87.25 89 ASN A C 1
ATOM 680 O O . ASN A 1 89 ? 3.115 -1.943 26.233 1.00 87.25 89 ASN A O 1
ATOM 684 N N . GLN A 1 90 ? 1.311 -0.702 26.750 1.00 91.56 90 GLN A N 1
ATOM 685 C CA . GLN A 1 90 ? 0.811 -1.593 27.803 1.00 91.56 90 GLN A CA 1
ATOM 686 C C . GLN A 1 90 ? 0.406 -2.975 27.271 1.00 91.56 90 GLN A C 1
ATOM 688 O O . GLN A 1 90 ? 0.406 -3.952 28.018 1.00 91.56 90 GLN A O 1
ATOM 693 N N . ILE A 1 91 ? 0.046 -3.055 25.987 1.00 94.31 91 ILE A N 1
ATOM 694 C CA . ILE A 1 91 ? -0.317 -4.289 25.288 1.00 94.31 91 ILE A CA 1
ATOM 695 C C . ILE A 1 91 ? 0.312 -4.304 23.890 1.00 94.31 91 ILE A C 1
ATOM 697 O O . ILE A 1 91 ? 0.626 -3.239 23.364 1.00 94.31 91 ILE A O 1
ATOM 701 N N . PRO A 1 92 ? 0.466 -5.472 23.240 1.00 95.44 92 PRO A N 1
ATOM 702 C CA . PRO A 1 92 ? 0.905 -5.525 21.848 1.00 95.44 92 PRO A CA 1
ATOM 703 C C . PRO A 1 92 ? 0.011 -4.672 20.935 1.00 95.44 92 PRO A C 1
ATOM 705 O O . PRO A 1 92 ? -1.211 -4.629 21.099 1.00 95.44 92 PRO A O 1
ATOM 708 N N . GLN A 1 93 ? 0.613 -3.984 19.966 1.00 93.81 93 GLN A N 1
ATOM 709 C CA . GLN A 1 93 ? -0.079 -3.037 19.080 1.00 93.81 93 GLN A CA 1
ATOM 710 C C . GLN A 1 93 ? -1.254 -3.675 18.316 1.00 93.81 93 GLN A C 1
ATOM 712 O O . GLN A 1 93 ? -2.302 -3.060 18.133 1.00 93.81 93 GLN A O 1
ATOM 717 N N . GLU A 1 94 ? -1.115 -4.936 17.917 1.00 95.19 94 GLU A N 1
ATOM 718 C CA . GLU A 1 94 ? -2.137 -5.719 17.233 1.00 95.19 94 GLU A CA 1
ATOM 719 C C . GLU A 1 94 ? -3.301 -6.082 18.161 1.00 95.19 94 GLU A C 1
ATOM 721 O O . GLU A 1 94 ? -4.455 -6.091 17.730 1.00 95.19 94 GLU A O 1
ATOM 726 N N . ALA A 1 95 ? -3.028 -6.305 19.451 1.00 96.62 95 ALA A N 1
ATOM 727 C CA . ALA A 1 95 ? -4.076 -6.515 20.442 1.00 96.62 95 ALA A CA 1
ATOM 728 C C . ALA A 1 95 ? -4.896 -5.231 20.627 1.00 96.62 95 ALA A C 1
ATOM 730 O O . ALA A 1 95 ? -6.125 -5.290 20.661 1.00 96.62 95 ALA A O 1
ATOM 731 N N . PHE A 1 96 ? -4.234 -4.069 20.662 1.00 95.44 96 PHE A N 1
ATOM 732 C CA . PHE A 1 96 ? -4.912 -2.771 20.708 1.00 95.44 96 PHE A CA 1
ATOM 733 C C . PHE A 1 96 ? -5.762 -2.514 19.455 1.00 95.44 96 PHE A C 1
ATOM 735 O O . PHE A 1 96 ? -6.914 -2.098 19.565 1.00 95.44 96 PHE 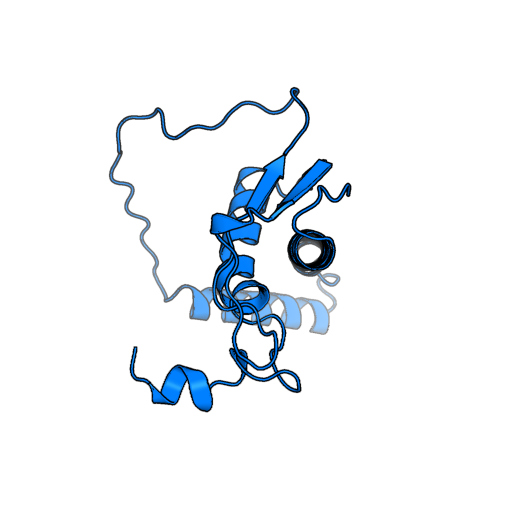A O 1
ATOM 742 N N . MET A 1 97 ? -5.245 -2.842 18.266 1.00 96.44 97 MET A N 1
ATOM 743 C CA . MET A 1 97 ? -5.990 -2.741 17.005 1.00 96.44 97 MET A CA 1
ATOM 744 C C . MET A 1 97 ? -7.300 -3.548 17.044 1.00 96.44 97 MET A C 1
ATOM 746 O O . MET A 1 97 ? -8.356 -3.039 16.666 1.00 96.44 97 MET A O 1
ATOM 750 N N . VAL A 1 98 ? -7.255 -4.796 17.527 1.00 97.50 98 VAL A N 1
ATOM 751 C CA . VAL A 1 98 ? -8.450 -5.652 17.637 1.00 97.50 98 VAL A CA 1
ATOM 752 C C . VAL A 1 98 ? -9.424 -5.127 18.695 1.00 97.50 98 VAL A C 1
ATOM 754 O O . VAL A 1 98 ? -10.637 -5.166 18.478 1.00 97.50 98 VAL A O 1
ATOM 757 N N . GLN A 1 99 ? -8.923 -4.606 19.820 1.00 97.31 99 GLN A N 1
ATOM 758 C CA . GLN A 1 99 ? -9.765 -3.990 20.849 1.00 97.31 99 GLN A CA 1
ATOM 759 C C . GLN A 1 99 ? -10.526 -2.774 20.312 1.00 97.31 99 GLN A C 1
ATOM 761 O O . GLN A 1 99 ? -11.732 -2.664 20.540 1.00 97.31 99 GLN A O 1
ATOM 766 N N . GLU A 1 100 ? -9.861 -1.899 19.556 1.00 96.31 100 GLU A N 1
ATOM 767 C CA . GLU A 1 100 ? -10.509 -0.725 18.971 1.00 96.31 100 GLU A CA 1
ATOM 768 C C . GLU A 1 100 ? -11.561 -1.120 17.925 1.00 96.31 100 GLU A C 1
ATOM 770 O O . GLU A 1 100 ? -12.679 -0.598 17.941 1.00 96.31 100 GLU A O 1
ATOM 775 N N . LEU A 1 101 ? -11.270 -2.119 17.083 1.00 96.88 101 LEU A N 1
ATOM 776 C CA . LEU A 1 101 ? -12.258 -2.677 16.156 1.00 96.88 101 LEU A CA 1
ATOM 777 C C . LEU A 1 101 ? -13.495 -3.213 16.896 1.00 96.88 101 LEU A C 1
ATOM 779 O O . LEU A 1 101 ? -14.629 -2.921 16.509 1.00 96.88 101 LEU A O 1
ATOM 783 N N . ALA A 1 102 ? -13.292 -3.979 17.972 1.00 97.25 102 ALA A N 1
ATOM 784 C CA . ALA A 1 102 ? -14.382 -4.531 18.772 1.00 97.25 102 ALA A CA 1
ATOM 785 C C . ALA A 1 102 ? -15.227 -3.427 19.429 1.00 97.25 102 ALA A C 1
ATOM 787 O O . ALA A 1 102 ? -16.459 -3.507 19.419 1.00 97.25 102 ALA A O 1
ATOM 788 N N . ARG A 1 103 ? -14.581 -2.372 19.945 1.00 97.06 103 ARG A N 1
ATOM 789 C CA . ARG A 1 103 ? -15.248 -1.197 20.524 1.00 97.06 103 ARG A CA 1
ATOM 790 C C . ARG A 1 103 ? -16.135 -0.496 19.492 1.00 97.06 103 ARG A C 1
ATOM 792 O O . ARG A 1 103 ? -17.301 -0.220 19.778 1.00 97.06 103 ARG A O 1
ATOM 799 N N . LEU A 1 104 ? -15.612 -0.252 18.287 1.00 95.88 104 LEU A N 1
ATOM 800 C CA . LEU A 1 104 ? -16.362 0.370 17.191 1.00 95.88 104 LEU A CA 1
ATOM 801 C C . LEU A 1 104 ? -17.565 -0.487 16.774 1.00 95.88 104 LEU A C 1
ATOM 803 O O . LEU A 1 104 ? -18.687 0.015 16.685 1.00 95.88 104 LEU A O 1
ATOM 807 N N . ALA A 1 105 ? -17.361 -1.792 16.580 1.00 96.31 105 ALA A N 1
ATOM 808 C CA . ALA A 1 105 ? -18.431 -2.718 16.211 1.00 96.31 105 ALA A CA 1
ATOM 809 C C . ALA A 1 105 ? -19.537 -2.783 17.277 1.00 96.31 105 ALA A C 1
ATOM 811 O O . ALA A 1 105 ? -20.727 -2.822 16.947 1.00 96.31 105 ALA A O 1
ATOM 812 N N . GLN A 1 106 ? -19.163 -2.762 18.559 1.00 97.56 106 GLN A N 1
ATOM 813 C CA . GLN A 1 106 ? -20.123 -2.773 19.656 1.00 97.56 106 GLN A CA 1
ATOM 814 C C . GLN A 1 106 ? -20.978 -1.502 19.684 1.00 97.56 106 GLN A C 1
ATOM 816 O O . GLN A 1 106 ? -22.196 -1.612 19.833 1.00 97.56 106 GLN A O 1
ATOM 821 N N . GLY A 1 107 ? -20.381 -0.320 19.517 1.00 96.88 107 GLY A N 1
ATOM 822 C CA . GLY A 1 107 ? -21.144 0.929 19.515 1.00 96.88 107 GLY A CA 1
ATOM 823 C C . GLY A 1 107 ? -22.084 1.056 18.315 1.00 96.88 107 GLY A C 1
ATOM 824 O O . GLY A 1 107 ? -23.223 1.488 18.482 1.00 96.88 107 GLY A O 1
ATOM 825 N N . ILE A 1 108 ? -21.686 0.558 17.135 1.00 96.94 108 ILE A N 1
ATOM 826 C CA . ILE A 1 108 ? -22.589 0.447 15.974 1.00 96.94 108 ILE A CA 1
ATOM 827 C C . ILE A 1 108 ? -23.767 -0.479 16.299 1.00 96.94 108 ILE A C 1
ATOM 829 O O . ILE A 1 108 ? -24.920 -0.118 16.070 1.00 96.94 108 ILE A O 1
ATOM 833 N N . LYS A 1 109 ? -23.502 -1.660 16.876 1.00 97.50 109 LYS A N 1
ATOM 834 C CA . LYS A 1 109 ? -24.547 -2.631 17.246 1.00 97.50 109 LYS A CA 1
ATOM 835 C C . LYS A 1 109 ? -25.539 -2.068 18.268 1.00 97.50 109 LYS A C 1
ATOM 837 O O . LYS A 1 109 ? -26.711 -2.433 18.242 1.00 97.50 109 LYS A O 1
ATOM 842 N N . LYS A 1 110 ? -25.072 -1.203 19.170 1.00 97.75 110 LYS A N 1
ATOM 843 C CA . LYS A 1 110 ? -25.896 -0.506 20.167 1.00 97.75 110 LYS A CA 1
ATOM 844 C C . LYS A 1 110 ? -26.535 0.786 19.642 1.00 97.75 110 LYS A C 1
ATOM 846 O O . LYS A 1 110 ? -27.222 1.457 20.404 1.00 97.75 110 LYS A O 1
ATOM 851 N N . CYS A 1 111 ? -26.322 1.136 18.371 1.00 94.19 111 CYS A N 1
ATOM 852 C CA . CYS A 1 111 ? -26.768 2.392 17.764 1.00 94.19 111 CYS A CA 1
ATOM 853 C C . CYS A 1 111 ? -26.238 3.654 18.476 1.00 94.19 111 CYS A C 1
ATOM 855 O O . CYS A 1 111 ? -26.853 4.713 18.385 1.00 94.19 111 CYS A O 1
ATOM 857 N N . GLU A 1 112 ? -25.101 3.556 19.171 1.00 95.19 112 GLU A N 1
ATOM 858 C CA . GLU A 1 112 ? -24.469 4.681 19.877 1.00 95.19 112 GLU A CA 1
ATOM 859 C C . GLU A 1 112 ? -23.793 5.645 18.892 1.00 95.19 112 GLU A C 1
ATOM 861 O O . GLU A 1 112 ? -23.775 6.855 19.107 1.00 95.19 112 GLU A O 1
ATOM 866 N N . PHE A 1 113 ? -23.258 5.118 17.788 1.00 92.88 113 PHE A N 1
ATOM 867 C CA . PHE A 1 113 ? -22.648 5.904 16.719 1.00 92.88 113 PHE A CA 1
ATOM 868 C C . PHE A 1 113 ? -22.686 5.174 15.369 1.00 92.88 113 PHE A C 1
ATOM 870 O O . PHE A 1 113 ? -22.923 3.969 15.284 1.00 92.88 113 PHE A O 1
ATOM 877 N N . ARG A 1 114 ? -22.467 5.935 14.289 1.00 95.00 114 ARG A N 1
ATOM 878 C CA . ARG A 1 114 ? -22.345 5.422 12.914 1.00 95.00 114 ARG A CA 1
ATOM 879 C C . ARG A 1 114 ? -20.931 4.877 12.655 1.00 95.00 114 ARG A C 1
ATOM 881 O O . ARG A 1 114 ? -20.016 5.235 13.394 1.00 95.00 114 ARG A O 1
ATOM 888 N N . PRO A 1 115 ? -20.729 4.054 11.607 1.00 95.06 115 PRO A N 1
ATOM 889 C CA . PRO A 1 115 ? -19.395 3.617 11.208 1.00 95.06 115 PRO A CA 1
ATOM 890 C C . PRO A 1 115 ? -18.444 4.797 10.980 1.00 95.06 115 PRO A C 1
ATOM 892 O O . PRO A 1 115 ? -18.789 5.744 10.273 1.00 95.06 115 PRO A O 1
ATOM 895 N N . ASP A 1 116 ? -17.254 4.716 11.573 1.00 94.62 116 ASP A N 1
ATOM 896 C CA . ASP A 1 116 ? -16.192 5.707 11.407 1.00 94.62 116 ASP A CA 1
ATOM 897 C C . ASP A 1 116 ? -15.612 5.621 9.986 1.00 94.62 116 ASP A C 1
ATOM 899 O O . ASP A 1 116 ? -15.144 4.568 9.543 1.00 94.62 116 ASP A O 1
ATOM 903 N N . ASN A 1 117 ? -15.663 6.735 9.256 1.00 95.44 117 ASN A N 1
ATOM 904 C CA . ASN A 1 117 ? -15.205 6.826 7.874 1.00 95.44 117 ASN A CA 1
ATOM 905 C C . ASN A 1 117 ? -13.686 7.002 7.747 1.00 95.44 117 ASN A C 1
ATOM 907 O O . ASN A 1 117 ? -13.157 6.822 6.649 1.00 95.44 117 ASN A O 1
ATOM 911 N N . ARG A 1 118 ? -12.973 7.296 8.839 1.00 94.94 118 ARG A N 1
ATOM 912 C CA . ARG A 1 118 ? -11.523 7.495 8.823 1.00 94.94 118 ARG A CA 1
ATOM 913 C C . ARG A 1 118 ? -10.787 6.256 8.319 1.00 94.94 118 ARG A C 1
ATOM 915 O O . ARG A 1 118 ? -9.950 6.366 7.430 1.00 94.94 118 ARG A O 1
ATOM 922 N N . TRP A 1 119 ? -11.111 5.075 8.844 1.00 95.88 119 TRP A N 1
ATOM 923 C CA . TRP A 1 119 ? -10.447 3.810 8.493 1.00 95.88 119 TRP A CA 1
ATOM 924 C C . TRP A 1 119 ? -10.570 3.434 7.006 1.00 95.88 119 TRP A C 1
ATOM 926 O O . TRP A 1 119 ? -9.542 3.140 6.384 1.00 95.88 119 TRP A O 1
ATOM 936 N N . PRO A 1 120 ? -11.770 3.465 6.386 1.00 97.50 120 PRO A N 1
ATOM 937 C CA . PRO A 1 120 ? -11.879 3.231 4.950 1.00 97.50 120 PRO A CA 1
ATOM 938 C C . PRO A 1 120 ? -11.263 4.361 4.115 1.00 97.50 120 PRO A C 1
ATOM 940 O O . PRO A 1 120 ? -10.755 4.083 3.031 1.00 97.50 120 PRO A O 1
ATOM 943 N N . GLU A 1 121 ? -11.263 5.612 4.588 1.00 98.06 121 GLU A N 1
ATOM 944 C CA . GLU A 1 121 ? -10.629 6.720 3.866 1.00 98.06 121 GLU A CA 1
ATOM 945 C C . GLU A 1 121 ? -9.105 6.561 3.793 1.00 98.06 121 GLU A C 1
ATOM 947 O O . GLU A 1 121 ? -8.545 6.597 2.696 1.00 98.06 121 GLU A O 1
ATOM 952 N N . ILE A 1 122 ? -8.436 6.332 4.930 1.00 97.81 122 ILE A N 1
ATOM 953 C CA . ILE A 1 122 ? -6.976 6.160 4.955 1.00 97.81 122 ILE A CA 1
ATOM 954 C C . ILE A 1 122 ? -6.553 4.930 4.145 1.00 97.81 122 ILE A C 1
ATOM 956 O O . ILE A 1 122 ? -5.603 5.005 3.371 1.00 97.81 122 ILE A O 1
ATOM 960 N N . SER A 1 123 ? -7.306 3.827 4.237 1.00 98.19 123 SER A N 1
ATOM 961 C CA . SER A 1 123 ? -7.016 2.597 3.490 1.00 98.19 123 SER A CA 1
ATOM 962 C C . SER A 1 123 ? -7.171 2.812 1.983 1.00 98.19 123 SER A C 1
ATOM 964 O O . SER A 1 123 ? -6.330 2.370 1.202 1.00 98.19 123 SER A O 1
ATOM 966 N N . ARG A 1 124 ? -8.211 3.548 1.563 1.00 98.56 124 ARG A N 1
ATOM 967 C CA . ARG A 1 124 ? -8.423 3.904 0.155 1.00 98.56 124 ARG A CA 1
ATOM 968 C C . ARG A 1 124 ? -7.293 4.778 -0.378 1.00 98.56 124 ARG A C 1
ATOM 970 O O . ARG A 1 124 ? -6.822 4.530 -1.481 1.00 98.56 124 ARG A O 1
ATOM 977 N N . LYS A 1 125 ? -6.850 5.781 0.383 1.00 98.50 125 LYS A N 1
ATOM 978 C CA . LYS A 1 125 ? -5.740 6.658 -0.020 1.00 98.50 125 LYS A CA 1
ATOM 979 C C . LYS A 1 125 ? -4.433 5.879 -0.184 1.00 98.50 125 LYS A C 1
ATOM 981 O O . LYS A 1 125 ? -3.749 6.068 -1.185 1.00 98.50 125 LYS A O 1
ATOM 986 N N . THR A 1 126 ? -4.133 4.950 0.725 1.00 98.56 126 THR A N 1
ATOM 987 C CA . THR A 1 126 ? -2.980 4.046 0.583 1.00 98.56 126 THR A CA 1
ATOM 988 C C . THR A 1 126 ? -3.084 3.199 -0.686 1.00 98.56 126 THR A C 1
ATOM 990 O O . THR A 1 126 ? -2.126 3.155 -1.457 1.00 98.56 126 THR A O 1
ATOM 993 N N . GLN A 1 127 ? -4.253 2.602 -0.957 1.00 98.50 127 GLN A N 1
ATOM 994 C CA . GLN A 1 127 ? -4.467 1.807 -2.172 1.00 98.50 127 GLN A CA 1
ATOM 995 C C . GLN A 1 127 ? -4.293 2.635 -3.448 1.00 98.50 127 GLN A C 1
ATOM 997 O O . GLN A 1 127 ? -3.626 2.175 -4.365 1.00 98.50 127 GLN A O 1
ATOM 1002 N N . ILE A 1 128 ? -4.825 3.863 -3.498 1.00 98.56 128 ILE A N 1
ATOM 1003 C CA . ILE A 1 128 ? -4.681 4.763 -4.657 1.00 98.56 128 ILE A CA 1
ATOM 1004 C C . ILE A 1 128 ? -3.204 4.964 -5.009 1.00 98.56 128 ILE A C 1
ATOM 1006 O O . ILE A 1 128 ? -2.818 4.870 -6.174 1.00 98.56 128 ILE A O 1
ATOM 1010 N N . VAL A 1 129 ? -2.366 5.219 -4.004 1.00 98.62 129 VAL A N 1
ATOM 1011 C CA . VAL A 1 129 ? -0.935 5.441 -4.223 1.00 98.62 129 VAL A CA 1
ATOM 1012 C C . VAL A 1 129 ? -0.229 4.143 -4.616 1.00 98.62 129 VAL A C 1
ATOM 1014 O O . VAL A 1 129 ? 0.580 4.155 -5.539 1.00 98.62 129 VAL A O 1
ATOM 1017 N N . VAL A 1 130 ? -0.557 3.014 -3.980 1.00 98.44 130 VAL A N 1
ATOM 1018 C CA . VAL A 1 130 ? -0.048 1.687 -4.366 1.00 98.44 130 VAL A CA 1
ATOM 1019 C C . VAL A 1 130 ? -0.383 1.367 -5.828 1.00 98.44 130 VAL A C 1
ATOM 1021 O O . VAL A 1 130 ? 0.505 0.998 -6.597 1.00 98.44 130 VAL A O 1
ATOM 1024 N N . ASP A 1 131 ? -1.624 1.590 -6.250 1.00 98.50 131 ASP A N 1
ATOM 1025 C CA . ASP A 1 131 ? -2.068 1.362 -7.626 1.00 98.50 131 ASP A CA 1
ATOM 1026 C C . ASP A 1 131 ? -1.360 2.300 -8.610 1.00 98.50 131 ASP A C 1
ATOM 1028 O O . ASP A 1 131 ? -0.985 1.880 -9.706 1.00 98.50 131 ASP A O 1
ATOM 1032 N N . ALA A 1 132 ? -1.108 3.553 -8.219 1.00 98.56 132 ALA A N 1
ATOM 1033 C CA . ALA A 1 132 ? -0.340 4.499 -9.023 1.00 98.56 132 ALA A CA 1
ATOM 1034 C C . ALA A 1 132 ? 1.129 4.085 -9.180 1.00 98.56 132 ALA A C 1
ATOM 1036 O O . ALA A 1 132 ? 1.666 4.182 -10.285 1.00 98.56 132 ALA A O 1
ATOM 1037 N N . ILE A 1 133 ? 1.766 3.561 -8.124 1.00 98.50 133 ILE A N 1
ATOM 1038 C CA . ILE A 1 133 ? 3.109 2.972 -8.223 1.00 98.50 133 ILE A CA 1
ATOM 1039 C C . ILE A 1 133 ? 3.071 1.802 -9.203 1.00 98.50 133 ILE A C 1
ATOM 1041 O O . ILE A 1 133 ? 3.866 1.772 -10.139 1.00 98.50 133 ILE A O 1
ATOM 1045 N N . LYS A 1 134 ? 2.121 0.872 -9.049 1.00 98.00 134 LYS A N 1
ATOM 1046 C CA . LYS A 1 134 ? 1.989 -0.277 -9.953 1.00 98.00 134 LYS A CA 1
ATOM 1047 C C . LYS A 1 134 ? 1.818 0.171 -11.407 1.00 98.00 134 LYS A C 1
ATOM 1049 O O . LYS A 1 134 ? 2.531 -0.310 -12.284 1.00 98.00 134 LYS A O 1
ATOM 1054 N N . LYS A 1 135 ? 0.919 1.128 -11.648 1.00 98.56 135 LYS A N 1
ATOM 1055 C CA . LYS A 1 135 ? 0.677 1.723 -12.967 1.00 98.56 135 LYS A CA 1
ATOM 1056 C C . LYS A 1 135 ? 1.939 2.370 -13.531 1.00 98.56 135 LYS A C 1
ATOM 1058 O O . LYS A 1 135 ? 2.200 2.225 -14.717 1.00 98.56 135 LYS A O 1
ATOM 1063 N N . SER A 1 136 ? 2.735 3.044 -12.701 1.00 98.56 136 SER A N 1
ATOM 1064 C CA . SER A 1 136 ? 4.029 3.585 -13.118 1.00 98.56 136 SER A CA 1
ATOM 1065 C C . SER A 1 136 ? 4.959 2.471 -13.594 1.00 98.56 136 SER A C 1
ATOM 1067 O O . SER A 1 136 ? 5.505 2.580 -14.687 1.00 98.56 136 SER A O 1
ATOM 1069 N N . ILE A 1 137 ? 5.084 1.369 -12.843 1.00 97.81 137 ILE A N 1
ATOM 1070 C CA . ILE A 1 137 ? 5.909 0.219 -13.246 1.00 97.81 137 ILE A CA 1
ATOM 1071 C C . ILE A 1 137 ? 5.424 -0.366 -14.582 1.00 97.81 137 ILE A C 1
ATOM 1073 O O . ILE A 1 137 ? 6.240 -0.663 -15.451 1.00 97.81 137 ILE A O 1
ATOM 1077 N N . ASP A 1 138 ? 4.111 -0.522 -14.756 1.00 96.94 138 ASP A N 1
ATOM 1078 C CA . ASP A 1 138 ? 3.516 -1.066 -15.983 1.00 96.94 138 ASP A CA 1
ATOM 1079 C C . ASP A 1 138 ? 3.673 -0.120 -17.195 1.00 96.94 138 ASP A C 1
ATOM 1081 O O . ASP A 1 138 ? 3.572 -0.558 -18.338 1.00 96.94 138 ASP A O 1
ATOM 1085 N N . LEU A 1 139 ? 3.949 1.166 -16.954 1.00 97.69 139 LEU A N 1
ATOM 1086 C CA . LEU A 1 139 ? 4.234 2.191 -17.963 1.00 97.69 139 LEU A CA 1
ATOM 1087 C C . LEU A 1 139 ? 5.738 2.487 -18.093 1.00 97.69 139 LEU A C 1
ATOM 1089 O O . LEU A 1 139 ? 6.112 3.623 -18.386 1.00 97.69 139 LEU A O 1
ATOM 1093 N N . ASP A 1 140 ? 6.603 1.500 -17.856 1.00 96.50 140 ASP A N 1
ATOM 1094 C CA . ASP A 1 140 ? 8.067 1.638 -17.903 1.00 96.50 140 ASP A CA 1
ATOM 1095 C C . ASP A 1 140 ? 8.608 2.710 -16.940 1.00 96.50 140 ASP A C 1
ATOM 1097 O O . ASP A 1 140 ? 9.482 3.510 -17.278 1.00 96.50 140 ASP A O 1
ATOM 1101 N N . CYS A 1 141 ? 8.069 2.737 -15.719 1.00 96.94 141 CYS A N 1
ATOM 1102 C CA . CYS A 1 141 ? 8.415 3.684 -14.653 1.00 96.9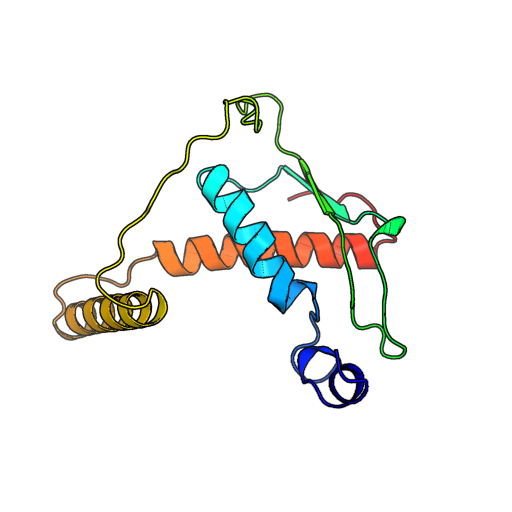4 141 CYS A CA 1
ATOM 1103 C C . CYS A 1 141 ? 8.125 5.160 -14.988 1.00 96.94 141 CYS A C 1
ATOM 1105 O O . CYS A 1 141 ? 8.742 6.069 -14.428 1.00 96.94 141 CYS A O 1
ATOM 1107 N N 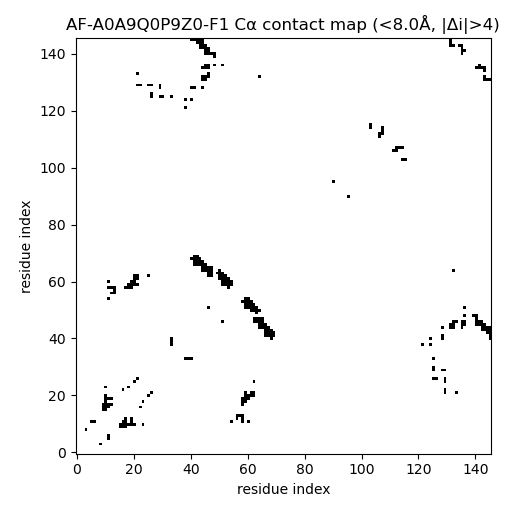. LYS A 1 142 ? 7.166 5.429 -15.885 1.00 97.94 142 LYS A N 1
ATOM 1108 C CA . LYS A 1 142 ? 6.724 6.800 -16.187 1.00 97.94 142 LYS A CA 1
ATOM 1109 C C . LYS A 1 142 ? 5.948 7.422 -15.018 1.00 97.94 142 LYS A C 1
ATOM 1111 O O . LYS A 1 142 ? 5.274 6.695 -14.282 1.00 97.94 142 LYS A O 1
ATOM 1116 N N . PRO A 1 143 ? 5.991 8.757 -14.858 1.00 97.94 143 PRO A N 1
ATOM 1117 C CA . PRO A 1 143 ? 5.181 9.454 -13.865 1.00 97.94 143 PRO A CA 1
ATOM 1118 C C . PRO A 1 143 ? 3.677 9.211 -14.046 1.00 97.94 143 PRO A C 1
ATOM 1120 O O . PRO A 1 143 ? 3.162 9.214 -15.165 1.00 97.94 143 PRO A O 1
ATOM 1123 N N . VAL A 1 144 ? 2.974 9.038 -12.928 1.00 98.44 144 VAL A N 1
ATOM 1124 C CA . VAL A 1 144 ? 1.519 8.909 -12.837 1.00 98.44 144 VAL A CA 1
ATOM 1125 C C . VAL A 1 144 ? 0.991 10.054 -11.983 1.00 98.44 144 VAL A C 1
ATOM 1127 O O . VAL A 1 144 ? 1.420 10.229 -10.847 1.00 98.44 144 VAL A O 1
ATOM 1130 N N . TYR A 1 145 ? 0.060 10.817 -12.545 1.00 97.12 145 TYR A N 1
ATOM 1131 C CA . TYR A 1 145 ? -0.616 11.926 -11.875 1.00 97.12 145 TYR A CA 1
ATOM 1132 C C . TYR A 1 145 ? -1.870 11.408 -11.165 1.00 97.12 145 TYR A C 1
ATOM 1134 O O . TYR A 1 145 ? -2.575 10.561 -11.731 1.00 97.12 145 TYR A O 1
ATOM 1142 N N . LEU A 1 146 ? -2.103 11.892 -9.944 1.00 93.12 146 LEU A N 1
ATOM 1143 C CA . LEU A 1 146 ? -3.238 11.539 -9.087 1.00 93.12 146 LEU A CA 1
ATOM 1144 C C . LEU A 1 146 ? -4.305 12.635 -9.051 1.00 93.12 146 LEU A C 1
ATOM 1146 O O . LEU A 1 146 ? -3.937 13.825 -9.157 1.00 93.12 146 LEU A O 1
#

Organism: Salix viminalis (NCBI:txid40686)

Sequence (146 aa):
MPPEFFENNIRVKQDMDALGVLGDLGWYCVGAVLWAKNYELPNVVSALPAGVTRNSAGIVLSCTACLNYDQDHKTTGWNAETEKVVVDNQIPQEAFMVQELARLAQGIKKCEFRPDNRWPEISRKTQIVVDAIKKSIDLDCKPVYL

Solvent-accessible surface area (backbone atoms only — not comparable to full-atom values): 8649 Å² total; per-residue (Å²): 131,67,74,63,56,75,73,70,38,53,44,63,32,79,92,58,46,42,52,13,37,48,62,60,59,39,42,54,57,48,41,50,52,24,58,78,48,78,66,52,79,49,45,35,25,23,24,40,72,94,36,53,42,60,50,99,82,66,27,36,66,40,73,39,70,50,74,40,63,68,88,86,59,81,85,85,68,94,77,68,80,91,71,90,82,82,83,87,67,101,58,60,71,68,59,51,53,51,50,52,52,51,53,53,54,50,35,42,75,69,67,74,46,77,86,74,62,63,64,61,50,56,54,50,55,37,48,54,53,49,52,33,35,51,50,5,50,78,54,79,30,36,80,32,77,103

Radius of gyration: 18.61 Å; Cα contacts (8 Å, |Δi|>4): 167; chains: 1; bounding box: 46×47×46 Å

Mean predicted aligned error: 5.34 Å

Foldseek 3Di:
DDPVCCVPPQLNDCVGVQQRCLSPVVLVVLLVVCVVVVNDAAFKKWKDLVFFDHDPVRRTHGTDMDGHHDPVDDDDDPPDDDDDDDDDDPDPPVVVVVVVVVVQVVCVVVVVDDRDCPVVSSSVSSVVNSVQHVVCVVVVRDMDGD

pLDDT: mean 92.1, std 8.97, range [61.88, 98.62]

Nearest PDB structures (foldseek):
  1ydw-assembly1_B  TM=8.819E-01  e=3.633E-10  Arabidopsis thaliana
  1ydw-assembly1_A  TM=8.227E-01  e=3.174E-09  Arabidopsis thaliana

Secondary structure (DSSP, 8-state):
--TTHHHH-GGG-TTSSTTTHIIIIIHHHHHHHHHHTTTPPPSEEEE-GGG-EE-TT--EEE--EEEE--TTS----S-S---------SS-HHHHHHHHHHHHHHHHHTTSSPPPSHHHHHHHHHHHHHHHHHHHHHTTT--EE-